Protein AF-A0A964KVV2-F1 (afdb_monomer_lite)

Sequence (131 aa):
MSTPSPAPKNEREFGDPPLESPQIPDKAVGLTSDIGKGAYLALFSQIGISLLIANLGGALLGHWIDGQLNSGPIFLLLGFVGGFVAGAVAAARLVQRTLRRLDAFDVAAKVAKREREARERDAARLKGRVE

Structure (mmCIF, N/CA/C/O backbone):
data_AF-A0A964KVV2-F1
#
_entry.id   AF-A0A964KVV2-F1
#
loop_
_atom_site.group_PDB
_atom_site.id
_atom_site.type_symbol
_atom_site.label_atom_id
_atom_site.label_alt_id
_atom_site.label_comp_id
_atom_site.label_asym_id
_atom_site.label_entity_id
_atom_site.label_seq_id
_atom_site.pdbx_PDB_ins_code
_atom_site.Cartn_x
_atom_site.Cartn_y
_atom_site.Cartn_z
_atom_site.occupancy
_atom_site.B_iso_or_equiv
_atom_site.auth_seq_id
_atom_site.auth_comp_id
_atom_site.auth_asym_id
_atom_site.auth_atom_id
_atom_site.pdbx_PDB_model_num
ATOM 1 N N . MET A 1 1 ? 79.641 -45.211 -32.620 1.00 43.44 1 MET A N 1
ATOM 2 C CA . MET A 1 1 ? 78.210 -45.203 -32.996 1.00 43.44 1 MET A CA 1
ATOM 3 C C . MET A 1 1 ? 77.632 -43.880 -32.523 1.00 43.44 1 MET A C 1
ATOM 5 O O . MET A 1 1 ? 77.449 -43.722 -31.326 1.00 43.44 1 MET A O 1
ATOM 9 N N . SER A 1 2 ? 77.461 -42.910 -33.424 1.00 45.41 2 SER A N 1
ATOM 10 C CA . SER A 1 2 ? 76.948 -41.571 -33.096 1.00 45.41 2 SER A CA 1
ATOM 11 C C . SER A 1 2 ? 75.492 -41.476 -33.545 1.00 45.41 2 SER A C 1
ATOM 13 O O . SER A 1 2 ? 75.204 -41.651 -34.727 1.00 45.41 2 SER A O 1
ATOM 15 N N . THR A 1 3 ? 74.577 -41.267 -32.602 1.00 55.41 3 THR A N 1
ATOM 16 C CA . THR A 1 3 ? 73.142 -41.052 -32.845 1.00 55.41 3 THR A CA 1
ATOM 17 C C . THR A 1 3 ? 72.863 -39.606 -33.290 1.00 55.41 3 THR A C 1
ATOM 19 O O . THR A 1 3 ? 73.652 -38.716 -32.967 1.00 55.41 3 THR A O 1
ATOM 22 N N . PRO A 1 4 ? 71.784 -39.359 -34.057 1.00 52.84 4 PRO A N 1
ATOM 23 C CA . PRO A 1 4 ? 71.638 -38.160 -34.878 1.00 52.84 4 PRO A CA 1
ATOM 24 C C . PRO A 1 4 ? 71.082 -36.940 -34.125 1.00 52.84 4 PRO A C 1
ATOM 26 O O . PRO A 1 4 ? 70.449 -37.046 -33.079 1.00 52.84 4 PRO A O 1
ATOM 29 N N . SER A 1 5 ? 71.337 -35.780 -34.731 1.00 52.75 5 SER A N 1
ATOM 30 C CA . SER A 1 5 ? 70.878 -34.429 -34.388 1.00 52.75 5 SER A CA 1
ATOM 31 C C . SER A 1 5 ? 69.347 -34.327 -34.223 1.00 52.75 5 SER A C 1
ATOM 33 O O . SER A 1 5 ? 68.621 -34.848 -35.074 1.00 52.75 5 SER A O 1
ATOM 35 N N . PRO A 1 6 ? 68.821 -33.646 -33.183 1.00 58.00 6 PRO A N 1
ATOM 36 C CA . PRO A 1 6 ? 67.399 -33.332 -33.110 1.00 58.00 6 PRO A CA 1
ATOM 37 C C . PRO A 1 6 ? 67.052 -32.179 -34.067 1.00 58.00 6 PRO A C 1
ATOM 39 O O . PRO A 1 6 ? 67.674 -31.119 -34.048 1.00 58.00 6 PRO A O 1
ATOM 42 N N . ALA A 1 7 ? 66.049 -32.421 -34.911 1.00 58.62 7 ALA A N 1
ATOM 43 C CA . ALA A 1 7 ? 65.510 -31.492 -35.900 1.00 58.62 7 ALA A CA 1
ATOM 44 C C . ALA A 1 7 ? 65.008 -30.165 -35.280 1.00 58.62 7 ALA A C 1
ATOM 46 O O . ALA A 1 7 ? 64.543 -30.162 -34.136 1.00 58.62 7 ALA A O 1
ATOM 47 N N . PRO A 1 8 ? 65.045 -29.043 -36.029 1.00 54.66 8 PRO A N 1
ATOM 48 C CA . PRO A 1 8 ? 64.591 -27.748 -35.538 1.00 54.66 8 PRO A CA 1
ATOM 49 C C . PRO A 1 8 ? 63.077 -27.762 -35.314 1.00 54.66 8 PRO A C 1
ATOM 51 O O . PRO A 1 8 ? 62.276 -28.057 -36.204 1.00 54.66 8 PRO A O 1
ATOM 54 N N . LYS A 1 9 ? 62.693 -27.448 -34.080 1.00 53.75 9 LYS A N 1
ATOM 55 C CA . LYS A 1 9 ? 61.314 -27.282 -33.642 1.00 53.75 9 LYS A CA 1
ATOM 56 C C . LYS A 1 9 ? 60.782 -26.003 -34.295 1.00 53.75 9 LYS A C 1
ATOM 58 O O . LYS A 1 9 ? 61.188 -24.904 -33.941 1.00 53.75 9 LYS A O 1
ATOM 63 N N . ASN A 1 10 ? 59.924 -26.154 -35.301 1.00 55.28 10 ASN A N 1
ATOM 64 C CA . ASN A 1 10 ? 59.284 -25.035 -35.990 1.00 55.28 10 ASN A CA 1
ATOM 65 C C . ASN A 1 10 ? 58.211 -24.420 -35.079 1.00 55.28 10 ASN A C 1
ATOM 67 O O . ASN A 1 10 ? 57.019 -24.690 -35.236 1.00 55.28 10 ASN A O 1
ATOM 71 N N . GLU A 1 11 ? 58.643 -23.618 -34.110 1.00 52.56 11 GLU A N 1
ATOM 72 C CA . GLU A 1 11 ? 57.800 -22.735 -33.305 1.00 52.56 11 GLU A CA 1
ATOM 73 C C . GLU A 1 11 ? 57.332 -21.580 -34.193 1.00 52.56 11 GLU A C 1
ATOM 75 O O . GLU A 1 11 ? 57.860 -20.474 -34.193 1.00 52.56 11 GLU A O 1
ATOM 80 N N . ARG A 1 12 ? 56.315 -21.864 -35.009 1.00 59.19 12 ARG A N 1
ATOM 81 C CA . ARG A 1 12 ? 55.402 -20.822 -35.462 1.00 59.19 12 ARG A CA 1
ATOM 82 C C . ARG A 1 12 ? 54.593 -20.419 -34.235 1.00 59.19 12 ARG A C 1
ATOM 84 O O . ARG A 1 12 ? 53.548 -21.012 -33.980 1.00 59.19 12 ARG A O 1
ATOM 91 N N . GLU A 1 13 ? 55.122 -19.470 -33.462 1.00 57.97 13 GLU A N 1
ATOM 92 C CA . GLU A 1 13 ? 54.341 -18.636 -32.549 1.00 57.97 13 GLU A CA 1
ATOM 93 C C . GLU A 1 13 ? 53.232 -17.992 -33.381 1.00 57.97 13 GLU A C 1
ATOM 95 O O . GLU A 1 13 ? 53.382 -16.940 -34.002 1.00 57.97 13 GLU A O 1
ATOM 100 N N . PHE A 1 14 ? 52.108 -18.694 -33.459 1.00 56.91 14 PHE A N 1
ATOM 101 C CA . PHE A 1 14 ? 50.830 -18.082 -33.729 1.00 56.91 14 PHE A CA 1
ATOM 102 C C . PHE A 1 14 ? 50.580 -17.194 -32.516 1.00 56.91 14 PHE A C 1
ATOM 104 O O . PHE A 1 14 ? 50.106 -17.670 -31.492 1.00 56.91 14 PHE A O 1
ATOM 111 N N . GLY A 1 15 ? 51.063 -15.951 -32.589 1.00 59.38 15 GLY A N 1
ATOM 112 C CA . GLY A 1 15 ? 50.840 -14.957 -31.556 1.00 59.38 15 GLY A CA 1
ATOM 113 C C . GLY A 1 15 ? 49.342 -14.856 -31.354 1.00 59.38 15 GLY A C 1
ATOM 114 O O . GLY A 1 15 ? 48.628 -14.403 -32.251 1.00 59.38 15 GLY A O 1
ATOM 115 N N . ASP A 1 16 ? 48.876 -15.355 -30.213 1.00 64.19 16 ASP A N 1
ATOM 116 C CA . ASP A 1 16 ? 47.491 -15.216 -29.812 1.00 64.19 16 ASP A CA 1
ATOM 117 C C . ASP A 1 16 ? 47.145 -13.726 -29.937 1.00 64.19 16 ASP A C 1
ATOM 119 O O . ASP A 1 16 ? 47.884 -12.886 -29.405 1.00 64.19 16 ASP A O 1
ATOM 123 N N . PRO A 1 17 ? 46.094 -13.347 -30.690 1.00 66.50 17 PRO A N 1
ATOM 124 C CA . PRO A 1 17 ? 45.693 -11.953 -30.734 1.00 66.50 17 PRO A CA 1
ATOM 125 C C . PRO A 1 17 ? 45.454 -11.516 -29.286 1.00 66.50 17 PRO A C 1
ATOM 127 O O . PRO A 1 17 ? 44.814 -12.271 -28.543 1.00 66.50 17 PRO A O 1
ATOM 130 N N . PRO A 1 18 ? 45.963 -10.346 -28.858 1.00 61.44 18 PRO A N 1
ATOM 131 C CA . PRO A 1 18 ? 45.692 -9.849 -27.524 1.00 61.44 18 PRO A CA 1
ATOM 132 C C . PRO A 1 18 ? 44.181 -9.888 -27.324 1.00 61.44 18 PRO A C 1
ATOM 134 O O . PRO A 1 18 ? 43.435 -9.220 -28.041 1.00 61.44 18 PRO A O 1
ATOM 137 N N . LEU A 1 19 ? 43.720 -10.730 -26.399 1.00 61.34 19 LEU A N 1
ATOM 138 C CA . LEU A 1 19 ? 42.334 -10.734 -25.960 1.00 61.34 19 LEU A CA 1
ATOM 139 C C . LEU A 1 19 ? 42.148 -9.468 -25.128 1.00 61.34 19 LEU A C 1
ATOM 141 O O . LEU A 1 19 ? 42.121 -9.505 -23.898 1.00 61.34 19 LEU A O 1
ATOM 145 N N . GLU A 1 20 ? 42.087 -8.327 -25.807 1.00 58.22 20 GLU A N 1
ATOM 146 C CA . GLU A 1 20 ? 41.716 -7.052 -25.227 1.00 58.22 20 GLU A CA 1
ATOM 147 C C . GLU A 1 20 ? 40.229 -7.166 -24.888 1.00 58.22 20 GLU A C 1
ATOM 149 O O . GLU A 1 20 ? 39.339 -6.858 -25.680 1.00 58.22 20 GLU A O 1
ATOM 154 N N . SER A 1 21 ? 39.955 -7.749 -23.717 1.00 61.00 21 SER A N 1
ATOM 155 C CA . SER A 1 21 ? 38.631 -7.715 -23.109 1.00 61.00 21 SER A CA 1
ATOM 156 C C . SER A 1 21 ? 38.220 -6.249 -23.053 1.00 61.00 21 SER A C 1
ATOM 158 O O . SER A 1 21 ? 38.954 -5.463 -22.446 1.00 61.00 21 SER A O 1
ATOM 160 N N . PRO A 1 22 ? 37.084 -5.857 -23.659 1.00 62.72 22 PRO A N 1
ATOM 161 C CA . PRO A 1 22 ? 36.553 -4.520 -23.485 1.00 62.72 22 PRO A CA 1
ATOM 162 C C . PRO A 1 22 ? 36.506 -4.235 -21.987 1.00 62.72 22 PRO A C 1
ATOM 164 O O . PRO A 1 22 ? 35.789 -4.920 -21.254 1.00 62.72 22 PRO A O 1
ATOM 167 N N . GLN A 1 23 ? 37.313 -3.281 -21.516 1.00 61.44 23 GLN A N 1
ATOM 168 C CA . GLN A 1 23 ? 37.221 -2.794 -20.147 1.00 61.44 23 GLN A CA 1
ATOM 169 C C . GLN A 1 23 ? 35.852 -2.133 -20.014 1.00 61.44 23 GLN A C 1
ATOM 171 O O . GLN A 1 23 ? 35.680 -0.950 -20.301 1.00 61.44 23 GLN A O 1
ATOM 176 N N . ILE A 1 24 ? 34.846 -2.916 -19.630 1.00 58.97 24 ILE A N 1
ATOM 177 C CA . ILE A 1 24 ? 33.593 -2.379 -19.125 1.00 58.97 24 ILE A CA 1
ATOM 178 C C . ILE A 1 24 ? 33.987 -1.708 -17.807 1.00 58.97 24 ILE A C 1
ATOM 180 O O . ILE A 1 24 ? 34.429 -2.407 -16.899 1.00 58.97 24 ILE A O 1
ATOM 184 N N . PRO A 1 25 ? 33.907 -0.374 -17.687 1.00 60.34 25 PRO A N 1
ATOM 185 C CA . PRO A 1 25 ? 34.377 0.305 -16.493 1.00 60.34 25 PRO A CA 1
ATOM 186 C C . PRO A 1 25 ? 33.572 -0.190 -15.289 1.00 60.34 25 PRO A C 1
ATOM 188 O O . PRO A 1 25 ? 32.359 0.009 -15.230 1.00 60.34 25 PRO A O 1
ATOM 191 N N . ASP A 1 26 ? 34.245 -0.795 -14.311 1.00 62.38 26 ASP A N 1
ATOM 192 C CA . ASP A 1 26 ? 33.640 -1.396 -13.109 1.00 62.38 26 ASP A CA 1
ATOM 193 C C . ASP A 1 26 ? 32.714 -0.417 -12.360 1.00 62.38 26 ASP A C 1
ATOM 195 O O . ASP A 1 26 ? 31.707 -0.793 -11.754 1.00 62.38 26 ASP A O 1
ATOM 199 N N . LYS A 1 27 ? 33.004 0.885 -12.479 1.00 56.47 27 LYS A N 1
ATOM 200 C CA . LYS A 1 27 ? 32.187 1.977 -11.935 1.00 56.47 27 LYS A CA 1
ATOM 201 C C . LYS A 1 27 ? 30.788 2.057 -12.554 1.00 56.47 27 LYS A C 1
ATOM 203 O O . LYS A 1 27 ? 29.852 2.424 -11.852 1.00 56.47 27 LYS A O 1
ATOM 208 N N . ALA A 1 28 ? 30.618 1.706 -13.829 1.00 53.38 28 ALA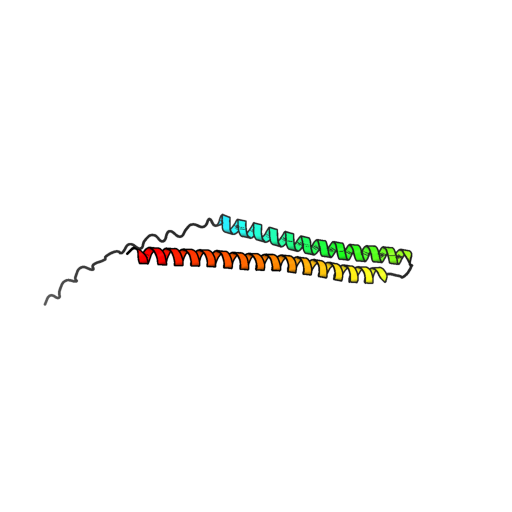 A N 1
ATOM 209 C CA . ALA A 1 28 ? 29.312 1.698 -14.488 1.00 53.38 28 ALA A CA 1
ATOM 210 C C . ALA A 1 28 ? 28.426 0.544 -13.989 1.00 53.38 28 ALA A C 1
ATOM 212 O O . ALA A 1 28 ? 27.213 0.711 -13.866 1.00 53.38 28 ALA A O 1
ATOM 213 N N . VAL A 1 29 ? 29.021 -0.597 -13.629 1.00 57.94 29 VAL A N 1
ATOM 214 C CA . VAL A 1 29 ? 28.301 -1.760 -13.076 1.00 57.94 29 VAL A CA 1
ATOM 215 C C . VAL A 1 29 ? 27.876 -1.512 -11.621 1.00 57.94 29 VAL A C 1
ATOM 217 O O . VAL A 1 29 ? 26.758 -1.855 -11.230 1.00 57.94 29 VAL A O 1
ATOM 220 N N . GLY A 1 30 ? 28.719 -0.838 -10.829 1.00 55.16 30 GLY A N 1
ATOM 221 C CA . GLY A 1 30 ? 28.367 -0.401 -9.472 1.00 55.16 30 GLY A CA 1
ATOM 222 C C . GLY A 1 30 ? 27.261 0.660 -9.462 1.00 55.16 30 GLY A C 1
ATOM 223 O O . GLY A 1 30 ? 26.238 0.487 -8.805 1.00 55.16 30 GLY A O 1
ATOM 224 N N . LEU A 1 31 ? 27.404 1.708 -10.281 1.00 55.00 31 LEU A N 1
ATOM 225 C CA .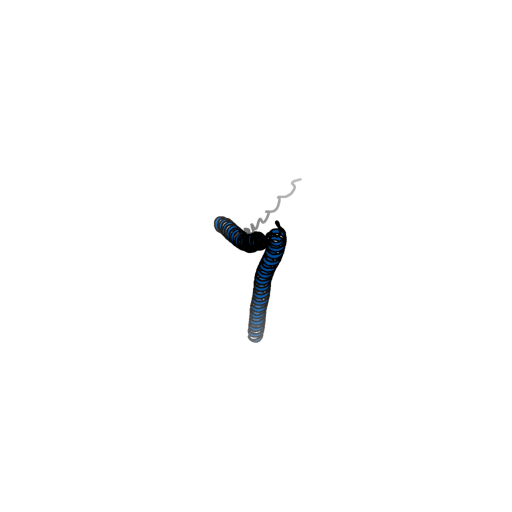 LEU A 1 31 ? 26.452 2.821 -10.332 1.00 55.00 31 LEU A CA 1
ATOM 226 C C . LEU A 1 31 ? 25.064 2.387 -10.832 1.00 55.00 31 LEU A C 1
ATOM 228 O O . LEU A 1 31 ? 24.052 2.822 -10.293 1.00 55.00 31 LEU A O 1
ATOM 232 N N . THR A 1 32 ? 24.992 1.494 -11.824 1.00 57.06 32 THR A N 1
ATOM 233 C CA . THR A 1 32 ? 23.711 0.936 -12.304 1.00 57.06 32 THR A CA 1
ATOM 234 C C . THR A 1 32 ? 23.040 0.037 -11.268 1.00 57.06 32 THR A C 1
ATOM 236 O O . THR A 1 32 ? 21.814 0.055 -11.150 1.00 57.06 32 THR A O 1
ATOM 239 N N . SER A 1 33 ? 23.823 -0.686 -10.463 1.00 61.00 33 SER A N 1
ATOM 240 C CA . SER A 1 33 ? 23.307 -1.482 -9.347 1.00 61.00 33 SER A CA 1
ATOM 241 C C . SER A 1 33 ? 22.753 -0.604 -8.224 1.00 61.00 33 SER A C 1
ATOM 243 O O . SER A 1 33 ? 21.697 -0.916 -7.679 1.00 61.00 33 SER A O 1
ATOM 245 N N . ASP A 1 34 ? 23.412 0.508 -7.898 1.00 61.53 34 ASP A N 1
ATOM 246 C CA . ASP A 1 34 ? 22.962 1.434 -6.851 1.00 61.53 34 ASP A CA 1
ATOM 247 C C . ASP A 1 34 ? 21.753 2.271 -7.296 1.00 61.53 34 ASP A C 1
ATOM 249 O O . ASP A 1 34 ? 20.802 2.439 -6.529 1.00 61.53 34 ASP A O 1
ATOM 253 N N . ILE A 1 35 ? 21.719 2.697 -8.565 1.00 61.81 35 ILE A N 1
ATOM 254 C CA . ILE A 1 35 ? 20.538 3.318 -9.188 1.00 61.81 35 ILE A CA 1
ATOM 255 C C . ILE A 1 35 ? 19.366 2.325 -9.212 1.00 61.81 35 ILE A C 1
ATOM 257 O O . ILE A 1 35 ? 18.238 2.688 -8.873 1.00 61.81 35 ILE A O 1
ATOM 261 N N . GLY A 1 36 ? 19.625 1.058 -9.554 1.00 69.31 36 GLY A N 1
ATOM 262 C CA . GLY A 1 36 ? 18.627 -0.009 -9.525 1.00 69.31 36 GLY A CA 1
ATOM 263 C C . GLY A 1 36 ? 18.073 -0.238 -8.119 1.00 69.31 36 GLY A C 1
ATOM 264 O O . GLY A 1 36 ? 16.858 -0.220 -7.927 1.00 69.31 36 GLY A O 1
ATOM 265 N N . LYS A 1 37 ? 18.945 -0.377 -7.112 1.00 73.06 37 LYS A N 1
ATOM 266 C CA . LYS A 1 37 ? 18.559 -0.524 -5.698 1.00 73.06 37 LYS A CA 1
ATOM 267 C C . LYS A 1 37 ? 17.729 0.661 -5.206 1.00 73.06 37 LYS A C 1
ATOM 269 O O . LYS A 1 37 ? 16.717 0.443 -4.545 1.00 73.06 37 LYS A O 1
ATOM 274 N N . GLY A 1 38 ? 18.102 1.891 -5.564 1.00 76.25 38 GLY A N 1
ATOM 275 C CA . GLY A 1 38 ? 17.335 3.095 -5.237 1.00 76.25 38 GLY A CA 1
ATOM 276 C C . GLY A 1 38 ? 15.937 3.098 -5.862 1.00 76.25 38 GLY A C 1
ATOM 277 O O . GLY A 1 38 ? 14.961 3.412 -5.183 1.00 76.25 38 GLY A O 1
ATOM 278 N N . ALA A 1 39 ? 15.813 2.671 -7.122 1.00 76.88 39 ALA A N 1
ATOM 279 C CA . ALA A 1 39 ? 14.524 2.554 -7.802 1.00 76.88 39 ALA A CA 1
ATOM 280 C C . ALA A 1 39 ? 13.619 1.478 -7.170 1.00 76.88 39 ALA A C 1
ATOM 282 O O . ALA A 1 39 ? 12.428 1.721 -6.968 1.00 76.88 39 ALA A O 1
ATOM 283 N N . TYR A 1 40 ? 14.174 0.319 -6.795 1.00 76.00 40 TYR A N 1
ATOM 284 C CA . TYR A 1 40 ? 13.440 -0.711 -6.050 1.00 76.00 40 TYR A CA 1
ATOM 285 C C . TYR A 1 40 ? 12.988 -0.209 -4.676 1.00 76.00 40 TYR A C 1
ATOM 287 O O . TYR A 1 40 ? 11.840 -0.431 -4.290 1.00 76.00 40 TYR A O 1
ATOM 295 N N . LEU A 1 41 ? 13.861 0.497 -3.955 1.00 82.38 41 LEU A N 1
ATOM 296 C CA . LEU A 1 41 ? 13.565 1.025 -2.626 1.00 82.38 41 LEU A CA 1
ATOM 297 C C . LEU A 1 41 ? 12.482 2.108 -2.678 1.00 82.38 41 LEU A C 1
ATOM 299 O O . LEU A 1 41 ? 11.575 2.099 -1.851 1.00 82.38 41 LEU A O 1
ATOM 303 N N . ALA A 1 42 ? 12.512 2.978 -3.690 1.00 84.06 42 ALA A N 1
ATOM 304 C CA . ALA A 1 42 ? 11.467 3.969 -3.933 1.00 84.06 42 ALA A CA 1
ATOM 305 C C . ALA A 1 42 ? 10.120 3.316 -4.278 1.00 84.06 42 ALA A C 1
ATOM 307 O O . ALA A 1 42 ? 9.096 3.699 -3.717 1.00 84.06 42 ALA A O 1
ATOM 308 N N . LEU A 1 43 ? 10.108 2.295 -5.144 1.00 78.50 43 LEU A N 1
ATOM 309 C CA . LEU A 1 43 ? 8.883 1.579 -5.508 1.00 78.50 43 LEU A CA 1
ATOM 310 C C . LEU A 1 43 ? 8.284 0.846 -4.299 1.00 78.50 43 LEU A C 1
ATOM 312 O O . LEU A 1 43 ? 7.082 0.928 -4.049 1.00 78.50 43 LEU A O 1
ATOM 316 N N . PHE A 1 44 ? 9.125 0.161 -3.524 1.00 78.88 44 PHE A N 1
ATOM 317 C CA . PHE A 1 44 ? 8.705 -0.543 -2.317 1.00 78.88 44 PHE A CA 1
ATOM 318 C C . PHE A 1 44 ? 8.213 0.430 -1.241 1.00 78.88 44 PHE A C 1
ATOM 320 O O . PHE A 1 44 ? 7.167 0.202 -0.639 1.00 78.88 44 PHE A O 1
ATOM 327 N N . SER A 1 45 ? 8.915 1.550 -1.050 1.00 85.19 45 SER A N 1
ATOM 328 C CA . SER A 1 45 ? 8.507 2.625 -0.145 1.00 85.19 45 SER A CA 1
ATOM 329 C C . SER A 1 45 ? 7.172 3.233 -0.567 1.00 85.19 45 SER A C 1
ATOM 331 O O . SER A 1 45 ? 6.287 3.376 0.266 1.00 85.19 45 SER A O 1
ATOM 333 N N . GLN A 1 46 ? 6.963 3.500 -1.857 1.00 84.44 46 GLN A N 1
ATOM 334 C CA . GLN A 1 46 ? 5.695 4.016 -2.368 1.00 84.44 46 GLN A CA 1
ATOM 335 C C . GLN A 1 46 ? 4.536 3.047 -2.103 1.00 84.44 46 GLN A C 1
ATOM 337 O O . GLN A 1 46 ? 3.459 3.469 -1.680 1.00 84.44 46 GLN A O 1
ATOM 342 N N . ILE A 1 47 ? 4.751 1.747 -2.320 1.00 81.50 47 ILE A N 1
ATOM 343 C CA . ILE A 1 47 ? 3.752 0.713 -2.032 1.00 81.50 47 ILE A CA 1
ATOM 344 C C . ILE A 1 47 ? 3.478 0.640 -0.524 1.00 81.50 47 ILE A C 1
ATOM 346 O O . ILE A 1 47 ? 2.318 0.642 -0.111 1.00 81.50 47 ILE A O 1
ATOM 350 N N . GLY A 1 48 ? 4.529 0.631 0.297 1.00 81.31 48 GLY A N 1
ATOM 351 C CA . GLY A 1 48 ? 4.431 0.593 1.755 1.00 81.31 48 GLY A CA 1
ATOM 352 C C . GLY A 1 48 ? 3.731 1.821 2.336 1.00 81.31 48 GLY A C 1
ATOM 353 O O . GLY A 1 48 ? 2.842 1.680 3.167 1.00 81.31 48 GLY A O 1
ATOM 354 N N . ILE A 1 49 ? 4.058 3.021 1.854 1.00 85.38 49 ILE A N 1
ATOM 355 C CA . ILE A 1 49 ? 3.417 4.281 2.251 1.00 85.38 49 ILE A CA 1
ATOM 356 C C . ILE A 1 49 ? 1.955 4.299 1.806 1.00 85.38 49 ILE A C 1
ATOM 358 O O . ILE A 1 49 ? 1.094 4.702 2.580 1.00 85.38 49 ILE A O 1
ATOM 362 N N . SER A 1 50 ? 1.636 3.829 0.596 1.00 81.56 50 SER A N 1
ATOM 363 C CA . SER A 1 50 ? 0.242 3.736 0.147 1.00 81.56 50 SER A CA 1
ATOM 364 C C . SER A 1 50 ? -0.576 2.787 1.025 1.00 81.56 50 SER A C 1
ATOM 366 O O . SER A 1 50 ? -1.730 3.088 1.328 1.00 81.56 50 SER A O 1
ATOM 368 N N . LEU A 1 51 ? 0.007 1.657 1.438 1.00 83.94 51 LEU A N 1
ATOM 369 C CA . LEU A 1 51 ? -0.621 0.725 2.373 1.00 83.94 51 LEU A CA 1
ATOM 370 C C . LEU A 1 51 ? -0.791 1.366 3.752 1.00 83.94 51 LEU A C 1
ATOM 372 O O . LEU A 1 51 ? -1.864 1.259 4.341 1.00 83.94 51 LEU A O 1
ATOM 376 N N . LEU A 1 52 ? 0.235 2.071 4.234 1.00 85.19 52 LEU A N 1
ATOM 377 C CA . LEU A 1 52 ? 0.203 2.776 5.508 1.00 85.19 52 LEU A CA 1
ATOM 378 C C . LEU A 1 52 ? -0.904 3.830 5.518 1.00 85.19 52 LEU A C 1
ATOM 380 O O . LEU A 1 52 ? -1.737 3.805 6.409 1.00 85.19 52 LEU A O 1
ATOM 384 N N . ILE A 1 53 ? -0.969 4.707 4.513 1.00 86.81 53 ILE A N 1
ATOM 385 C CA . ILE A 1 53 ? -1.985 5.767 4.424 1.00 86.81 53 ILE A CA 1
ATOM 386 C C . ILE A 1 53 ? -3.393 5.170 4.353 1.00 86.81 53 ILE A C 1
ATOM 388 O O . ILE A 1 53 ? -4.289 5.648 5.044 1.00 86.81 53 ILE A O 1
ATOM 392 N N . ALA A 1 54 ? -3.601 4.120 3.554 1.00 85.44 54 ALA A N 1
ATOM 393 C CA . ALA A 1 54 ? -4.905 3.467 3.450 1.00 85.44 54 ALA A CA 1
ATOM 394 C C . ALA A 1 54 ? -5.332 2.820 4.778 1.00 85.44 54 ALA A C 1
ATOM 396 O O . ALA A 1 54 ? -6.485 2.942 5.191 1.00 85.44 54 ALA A O 1
ATOM 397 N N . ASN A 1 55 ? -4.400 2.158 5.462 1.00 86.12 55 ASN A N 1
ATOM 398 C CA . ASN A 1 55 ? -4.665 1.477 6.720 1.00 86.12 55 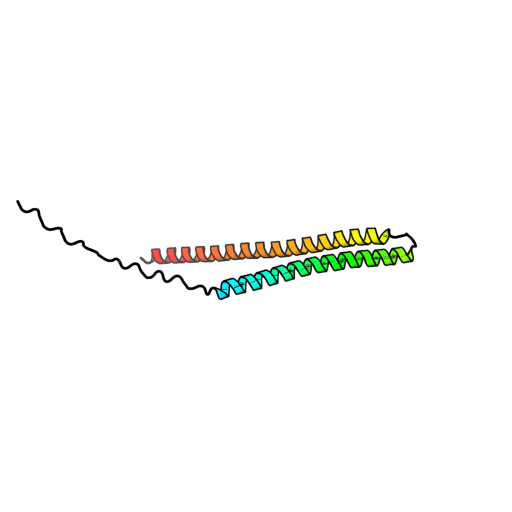ASN A CA 1
ATOM 399 C C . ASN A 1 55 ? -4.864 2.458 7.887 1.00 86.12 55 ASN A C 1
ATOM 401 O O . ASN A 1 55 ? -5.870 2.366 8.587 1.00 86.12 55 ASN A O 1
ATOM 405 N N . LEU A 1 56 ? -3.971 3.439 8.048 1.00 86.06 56 LEU A N 1
ATOM 406 C CA . LEU A 1 56 ? -4.089 4.482 9.069 1.00 86.06 56 LEU A CA 1
ATOM 407 C C . LEU A 1 56 ? -5.318 5.357 8.821 1.00 86.06 56 LEU A C 1
ATOM 409 O O . LEU A 1 56 ? -6.040 5.664 9.761 1.00 86.06 56 LEU A O 1
ATOM 413 N N . GLY A 1 57 ? -5.592 5.714 7.564 1.00 87.50 57 GLY A N 1
ATOM 414 C CA . GLY A 1 57 ? -6.786 6.464 7.184 1.00 87.50 57 GLY A CA 1
ATOM 415 C C . GLY A 1 57 ? -8.070 5.708 7.522 1.00 87.50 57 GLY A C 1
ATOM 416 O O . GLY A 1 57 ? -8.982 6.290 8.102 1.00 87.50 57 GLY A O 1
ATOM 417 N N . GLY A 1 58 ? -8.120 4.403 7.236 1.00 83.62 58 GLY A N 1
ATOM 418 C CA . GLY A 1 58 ? -9.245 3.541 7.601 1.00 83.62 58 GLY A CA 1
ATOM 419 C C . GLY A 1 58 ? -9.427 3.401 9.113 1.00 83.62 58 GLY A C 1
ATOM 420 O O . GLY A 1 58 ? -10.544 3.529 9.608 1.00 83.62 58 GLY A O 1
ATOM 421 N N . ALA A 1 59 ? -8.339 3.205 9.862 1.00 84.31 59 ALA A N 1
ATOM 422 C CA . ALA A 1 59 ? -8.379 3.106 11.320 1.00 84.31 59 ALA A CA 1
ATOM 423 C C . ALA A 1 59 ? -8.805 4.425 11.984 1.00 84.31 59 ALA A C 1
ATOM 425 O O . ALA A 1 59 ? -9.604 4.414 12.917 1.00 84.31 59 ALA A O 1
ATOM 426 N N . LEU A 1 60 ? -8.315 5.563 11.483 1.00 87.69 60 LEU A N 1
ATOM 427 C CA . LEU A 1 60 ? -8.642 6.886 12.011 1.00 87.69 60 LEU A CA 1
ATOM 428 C C . LEU A 1 60 ? -10.103 7.262 11.727 1.00 87.69 60 LEU A C 1
ATOM 430 O O . LEU A 1 60 ? -10.791 7.752 12.619 1.00 87.69 60 LEU A O 1
ATOM 434 N N . LEU A 1 61 ? -10.600 6.970 10.518 1.00 85.00 61 LEU A N 1
ATOM 435 C CA . LEU A 1 61 ? -12.023 7.094 10.184 1.00 85.00 61 LEU A CA 1
ATOM 436 C C . LEU A 1 61 ? -12.883 6.192 11.070 1.00 85.00 61 LEU A C 1
ATOM 438 O O . LEU A 1 61 ? -13.895 6.641 11.598 1.00 85.00 61 LEU A O 1
ATOM 442 N N . GLY A 1 62 ? -12.459 4.944 11.267 1.00 80.31 62 GLY A N 1
ATOM 443 C CA . GLY A 1 62 ? -13.136 3.997 12.143 1.00 80.31 62 GLY A CA 1
ATOM 444 C C . GLY A 1 62 ? -13.218 4.489 13.587 1.00 80.31 62 GLY A C 1
ATOM 445 O O . GLY A 1 62 ? -14.287 4.455 14.186 1.00 80.31 62 GLY A O 1
ATOM 446 N N . HIS A 1 63 ? -12.120 5.033 14.114 1.00 83.88 63 HIS A N 1
ATOM 447 C CA . HIS A 1 63 ? -12.073 5.601 15.459 1.00 83.88 63 HIS A CA 1
ATOM 448 C C . HIS A 1 63 ? -12.968 6.838 15.617 1.00 83.88 63 HIS A C 1
ATOM 450 O O . HIS A 1 63 ? -13.632 6.994 16.640 1.00 83.88 63 HIS A O 1
ATOM 456 N N . TRP A 1 64 ? -13.014 7.707 14.603 1.00 86.38 64 TRP A N 1
ATOM 457 C CA . TRP A 1 64 ? -13.893 8.876 14.610 1.00 86.38 64 TRP A CA 1
ATOM 458 C C . TRP A 1 64 ? -15.373 8.470 14.628 1.00 86.38 64 TRP A C 1
ATOM 460 O O . TRP A 1 64 ? -16.154 9.012 15.408 1.00 86.38 64 TRP A O 1
ATOM 470 N N . ILE A 1 65 ? -15.742 7.462 13.831 1.00 82.81 65 ILE A N 1
ATOM 471 C CA . ILE A 1 65 ? -17.101 6.903 13.801 1.00 82.81 65 ILE A CA 1
ATOM 472 C C . ILE A 1 65 ? -17.450 6.240 15.142 1.00 82.81 65 ILE A C 1
ATOM 474 O O . ILE A 1 65 ? -18.548 6.448 15.657 1.00 82.81 65 ILE A O 1
ATOM 478 N N . ASP A 1 66 ? -16.511 5.503 15.737 1.00 81.81 66 ASP A N 1
ATOM 479 C CA . ASP A 1 66 ? -16.675 4.886 17.056 1.00 81.81 66 ASP A CA 1
ATOM 480 C C . ASP A 1 66 ? -16.923 5.916 18.165 1.00 81.81 66 ASP A C 1
ATOM 482 O O . ASP A 1 66 ? -17.782 5.707 19.024 1.00 81.81 66 ASP A O 1
ATOM 486 N N . GLY A 1 67 ? -16.218 7.050 18.127 1.00 79.94 67 GLY A N 1
ATOM 487 C CA . GLY A 1 67 ? -16.439 8.162 19.053 1.00 79.94 67 GLY A CA 1
ATOM 488 C C . GLY A 1 67 ? -17.810 8.822 18.882 1.00 79.94 67 GLY A C 1
ATOM 489 O O . GLY A 1 67 ? -18.415 9.245 19.864 1.00 79.94 67 GLY A O 1
ATOM 490 N N . GLN A 1 68 ? -18.330 8.865 17.653 1.00 84.31 68 GLN A N 1
ATOM 491 C CA . GLN A 1 68 ? -19.636 9.454 17.346 1.00 84.31 68 GLN A CA 1
ATOM 492 C C . GLN A 1 68 ? -20.808 8.541 17.754 1.00 84.31 68 GLN A C 1
ATOM 494 O O . GLN A 1 68 ? -21.859 9.030 18.165 1.00 84.31 68 GLN A O 1
ATOM 499 N N . LEU A 1 69 ? -20.642 7.220 17.622 1.00 82.31 69 LEU A N 1
ATOM 500 C CA . LEU A 1 69 ? -21.688 6.214 17.860 1.00 82.31 69 LEU A CA 1
ATOM 501 C C . LEU A 1 69 ? -21.601 5.549 19.244 1.00 82.31 69 LEU A C 1
ATOM 503 O O . LEU A 1 69 ? -22.482 4.768 19.599 1.00 82.31 69 LEU A O 1
ATOM 507 N N . ASN A 1 70 ? -20.564 5.862 20.028 1.00 77.75 70 ASN A N 1
ATOM 508 C CA . ASN A 1 70 ? -20.284 5.280 21.345 1.00 77.75 70 ASN A CA 1
ATOM 509 C C . ASN A 1 70 ? -20.226 3.734 21.325 1.00 77.75 70 ASN A C 1
ATOM 511 O O . ASN A 1 70 ? -20.560 3.058 22.297 1.00 77.75 70 ASN A O 1
ATOM 515 N N . SER A 1 71 ? -19.814 3.171 20.187 1.00 74.50 71 SER A N 1
ATOM 516 C CA . SER A 1 71 ? -19.857 1.743 19.852 1.00 74.50 71 SER A CA 1
ATOM 517 C C . SER A 1 71 ? -18.644 0.939 20.345 1.00 74.50 71 SER A C 1
ATOM 519 O O . SER A 1 71 ? -18.485 -0.226 19.983 1.00 74.50 71 SER A O 1
ATOM 521 N N . GLY A 1 72 ? -17.784 1.521 21.186 1.00 79.44 72 GLY A N 1
ATOM 522 C CA . GLY A 1 72 ? -16.498 0.909 21.549 1.00 79.44 72 GLY A CA 1
ATOM 523 C C . GLY A 1 72 ? -15.523 0.913 20.360 1.00 79.44 72 GLY A C 1
ATOM 524 O O . GLY A 1 72 ? -15.683 1.755 19.496 1.00 79.44 72 GLY A O 1
ATOM 525 N N . PRO A 1 73 ? -14.506 0.033 20.286 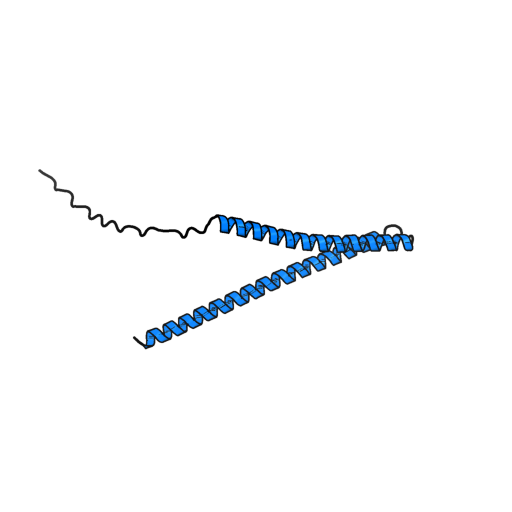1.00 83.44 73 PRO A N 1
ATOM 526 C CA . PRO A 1 73 ? -13.478 0.051 19.230 1.00 83.44 73 PRO A CA 1
ATOM 527 C C . PRO A 1 73 ? -13.852 -0.760 17.966 1.00 83.44 73 PRO A C 1
ATOM 529 O O . PRO A 1 73 ? -12.987 -1.356 17.318 1.00 83.44 73 PRO A O 1
ATOM 532 N N . ILE A 1 74 ? -15.140 -0.869 17.636 1.00 85.56 74 ILE A N 1
ATOM 533 C CA . ILE A 1 74 ? -15.635 -1.793 16.604 1.00 85.56 74 ILE A CA 1
ATOM 534 C C . ILE A 1 74 ? -15.392 -1.243 15.194 1.00 85.56 74 ILE A C 1
ATOM 536 O O . ILE A 1 74 ? -14.846 -1.952 14.340 1.00 85.56 74 ILE A O 1
ATOM 540 N N . PHE A 1 75 ? -15.763 0.010 14.932 1.00 83.31 75 PHE A N 1
ATOM 541 C CA . PHE A 1 75 ? -15.538 0.648 13.636 1.00 83.31 75 PHE A CA 1
ATOM 542 C C . PHE A 1 75 ? -14.057 0.918 13.383 1.00 83.31 75 PHE A C 1
ATOM 544 O O . PHE A 1 75 ? -13.643 0.898 12.228 1.00 83.31 75 PHE A O 1
ATOM 551 N N . LEU A 1 76 ? -13.234 1.076 14.420 1.00 83.50 76 LEU A N 1
ATOM 552 C CA . LEU A 1 76 ? -11.778 1.112 14.324 1.00 83.50 76 LEU A CA 1
ATOM 553 C C . LEU A 1 76 ? -11.241 -0.209 13.776 1.00 83.50 76 LEU A C 1
ATOM 555 O O . LEU A 1 76 ? -10.472 -0.186 12.817 1.00 83.50 76 LEU A O 1
ATOM 559 N N . LEU A 1 77 ? -11.663 -1.357 14.322 1.00 85.69 77 LEU A N 1
ATOM 560 C CA . LEU A 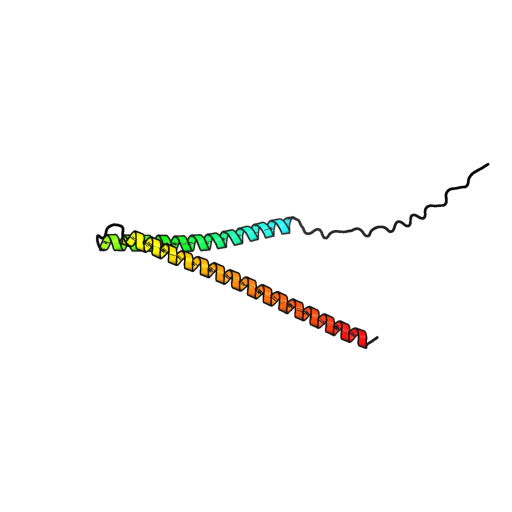1 77 ? -11.243 -2.666 13.806 1.00 85.69 77 LEU A CA 1
ATOM 561 C C . LEU A 1 77 ? -11.715 -2.880 12.362 1.00 85.69 77 LEU A C 1
ATOM 563 O O . LEU A 1 77 ? -10.928 -3.289 11.509 1.00 85.69 77 LEU A O 1
ATOM 567 N N . LEU A 1 78 ? -12.979 -2.569 12.068 1.00 86.38 78 LEU A N 1
ATOM 568 C CA . LEU A 1 78 ? -13.542 -2.663 10.717 1.00 86.38 78 LEU A CA 1
ATOM 569 C C . LEU A 1 78 ? -12.832 -1.732 9.729 1.00 86.38 78 LEU A C 1
ATOM 571 O O . LEU A 1 78 ? -12.512 -2.142 8.615 1.00 86.38 78 LEU A O 1
ATOM 575 N N . GLY A 1 79 ? -12.545 -0.503 10.143 1.00 83.75 79 GLY A N 1
ATOM 576 C CA . GLY A 1 79 ? -11.818 0.492 9.366 1.00 83.75 79 GLY A CA 1
ATOM 577 C C . GLY A 1 79 ? -10.359 0.104 9.144 1.00 83.75 79 GLY A C 1
ATOM 578 O O . GLY A 1 79 ? -9.845 0.269 8.040 1.00 83.75 79 GLY A O 1
ATOM 579 N N . PHE A 1 80 ? -9.702 -0.489 10.141 1.00 83.88 80 PHE A N 1
ATOM 580 C CA . PHE A 1 80 ? -8.345 -1.017 10.026 1.00 83.88 80 PHE A CA 1
ATOM 581 C C . PHE A 1 80 ? -8.279 -2.196 9.049 1.00 83.88 80 PHE A C 1
ATOM 583 O O . PHE A 1 80 ? -7.453 -2.192 8.135 1.00 83.88 80 PHE A O 1
ATOM 590 N N . VAL A 1 81 ? -9.169 -3.185 9.192 1.00 88.19 81 VAL A N 1
ATOM 591 C CA . VAL A 1 81 ? -9.238 -4.345 8.288 1.00 88.19 81 VAL A CA 1
ATOM 592 C C . VAL A 1 81 ? -9.612 -3.896 6.876 1.00 88.19 81 VAL A C 1
ATOM 594 O O . VAL A 1 81 ? -8.957 -4.287 5.912 1.00 88.19 81 VAL A O 1
ATOM 597 N N . GLY A 1 82 ? -10.606 -3.017 6.742 1.00 84.25 82 GLY A N 1
ATOM 598 C CA . GLY A 1 82 ? -11.009 -2.441 5.460 1.00 84.25 82 GLY A CA 1
ATOM 599 C C . GLY A 1 82 ? -9.880 -1.652 4.796 1.00 84.25 82 GLY A C 1
ATOM 600 O O . GLY A 1 82 ? -9.591 -1.861 3.618 1.00 84.25 82 GLY A O 1
ATOM 601 N N . GLY A 1 83 ? -9.182 -0.806 5.556 1.00 82.94 83 GLY A N 1
ATOM 602 C CA . GLY A 1 83 ? -8.023 -0.042 5.094 1.00 82.94 83 GLY A CA 1
ATOM 603 C C . GLY A 1 83 ? -6.841 -0.932 4.704 1.00 82.94 83 GLY A C 1
ATOM 604 O O . GLY A 1 83 ? -6.187 -0.677 3.693 1.00 82.94 83 GLY A O 1
ATOM 605 N N . PHE A 1 84 ? -6.603 -2.022 5.441 1.00 80.56 84 PHE A N 1
ATOM 606 C CA . PHE A 1 84 ? -5.592 -3.027 5.105 1.00 80.56 84 PHE A CA 1
ATOM 607 C C . PHE A 1 84 ? -5.906 -3.732 3.783 1.00 80.56 84 PHE A C 1
ATOM 609 O O . PHE A 1 84 ? -5.053 -3.791 2.900 1.00 80.56 84 PHE A O 1
ATOM 616 N N . VAL A 1 85 ? -7.139 -4.222 3.613 1.00 85.81 85 VAL A N 1
ATOM 617 C CA . VAL A 1 85 ? -7.576 -4.890 2.377 1.00 85.81 85 VAL A CA 1
ATOM 618 C C . VAL A 1 85 ? -7.508 -3.925 1.194 1.00 85.81 85 VAL A C 1
ATOM 620 O O . VAL A 1 85 ? -6.959 -4.272 0.148 1.00 85.81 85 VAL A O 1
ATOM 623 N N . ALA A 1 86 ? -7.996 -2.693 1.354 1.00 80.19 86 ALA A N 1
ATOM 624 C CA . ALA A 1 86 ? -7.935 -1.672 0.313 1.00 80.19 86 ALA A CA 1
ATOM 625 C C . ALA A 1 86 ? -6.487 -1.334 -0.079 1.00 80.19 86 ALA A C 1
ATOM 627 O O . ALA A 1 86 ? -6.163 -1.287 -1.269 1.00 80.19 86 ALA A O 1
ATOM 628 N N . GLY A 1 87 ? -5.600 -1.160 0.905 1.00 77.88 87 GLY A N 1
ATOM 629 C CA . GLY A 1 87 ? -4.179 -0.916 0.672 1.00 77.88 87 GLY A CA 1
ATOM 630 C C . GLY A 1 87 ? -3.473 -2.101 0.003 1.00 77.88 87 GLY A C 1
ATOM 631 O O . GLY A 1 87 ? -2.701 -1.899 -0.933 1.00 77.88 87 GLY A O 1
ATOM 632 N N . ALA A 1 88 ? -3.786 -3.339 0.397 1.00 78.06 88 ALA A N 1
ATOM 633 C CA . ALA A 1 88 ? -3.248 -4.550 -0.225 1.00 78.06 88 ALA A CA 1
ATOM 634 C C . ALA A 1 88 ? -3.697 -4.689 -1.690 1.00 78.06 88 ALA A C 1
ATOM 636 O O . ALA A 1 88 ? -2.890 -5.003 -2.566 1.00 78.06 88 ALA A O 1
ATOM 637 N N . VAL A 1 89 ? -4.963 -4.382 -1.990 1.00 82.81 89 VAL A N 1
ATOM 638 C CA . VAL A 1 89 ? -5.480 -4.352 -3.367 1.00 82.81 89 VAL A CA 1
ATOM 639 C C . VAL A 1 89 ? -4.801 -3.253 -4.188 1.00 82.81 89 VAL A C 1
ATOM 641 O O . VAL A 1 89 ? -4.458 -3.478 -5.350 1.00 82.81 89 VAL A O 1
ATOM 644 N N . ALA A 1 90 ? -4.573 -2.071 -3.611 1.00 75.56 90 ALA A N 1
ATOM 645 C CA . ALA A 1 90 ? -3.854 -0.987 -4.277 1.00 75.56 90 ALA A CA 1
ATOM 646 C C . ALA A 1 90 ? -2.402 -1.381 -4.600 1.00 75.56 90 ALA A C 1
ATOM 648 O O . ALA A 1 90 ? -1.960 -1.199 -5.737 1.00 75.56 90 ALA A O 1
ATOM 649 N N . ALA A 1 91 ? -1.703 -2.001 -3.646 1.00 75.19 91 ALA A N 1
ATOM 650 C CA . ALA A 1 91 ? -0.364 -2.550 -3.829 1.00 75.19 91 ALA A CA 1
ATOM 651 C C . ALA A 1 91 ? -0.329 -3.606 -4.945 1.00 75.19 91 ALA A C 1
ATOM 653 O O . ALA A 1 91 ? 0.462 -3.491 -5.883 1.00 75.19 91 ALA A O 1
ATOM 654 N N . ALA A 1 92 ? -1.241 -4.583 -4.907 1.00 74.69 92 ALA A N 1
ATOM 655 C CA . ALA A 1 92 ? -1.345 -5.629 -5.922 1.00 74.69 92 ALA A CA 1
ATOM 656 C C . ALA A 1 92 ? -1.60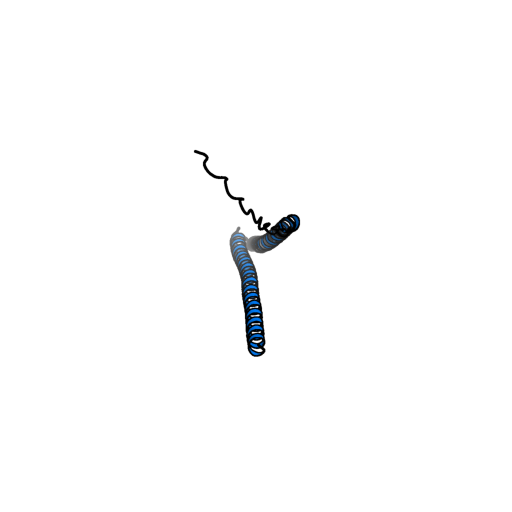4 -5.054 -7.324 1.00 74.69 92 ALA A C 1
ATOM 658 O O . ALA A 1 92 ? -0.982 -5.482 -8.297 1.00 74.69 92 ALA A O 1
ATOM 659 N N . ARG A 1 93 ? -2.465 -4.034 -7.440 1.00 78.25 93 ARG A N 1
ATOM 660 C CA . ARG A 1 93 ? -2.714 -3.329 -8.709 1.00 78.25 93 ARG A CA 1
ATOM 661 C C . ARG A 1 93 ? -1.479 -2.592 -9.216 1.00 78.25 93 ARG A C 1
ATOM 663 O O . ARG A 1 93 ? -1.258 -2.561 -10.427 1.00 78.25 93 ARG A O 1
ATOM 670 N N . LEU A 1 94 ? -0.687 -1.999 -8.324 1.00 74.12 94 LEU A N 1
ATOM 671 C CA . LEU A 1 94 ? 0.561 -1.328 -8.686 1.00 74.12 94 LEU A CA 1
ATOM 672 C C . LEU A 1 94 ? 1.580 -2.336 -9.222 1.00 74.12 94 LEU A C 1
ATOM 674 O O . LEU A 1 94 ? 2.124 -2.134 -10.304 1.00 74.12 94 LEU A O 1
ATOM 678 N N . VAL A 1 95 ? 1.745 -3.466 -8.530 1.00 75.38 95 VAL A N 1
ATOM 679 C CA . VAL A 1 95 ? 2.622 -4.565 -8.957 1.00 75.38 95 VAL A CA 1
ATOM 680 C C . VAL A 1 95 ? 2.179 -5.122 -10.310 1.00 75.38 95 VAL A C 1
ATOM 682 O O . VAL A 1 95 ? 2.990 -5.224 -11.226 1.00 75.38 95 VAL A O 1
ATOM 685 N N . GLN A 1 96 ? 0.888 -5.405 -10.494 1.00 72.31 96 GLN A N 1
ATOM 686 C CA . GLN A 1 96 ? 0.359 -5.886 -11.774 1.00 72.31 96 GLN A CA 1
ATOM 687 C C . GLN A 1 96 ? 0.546 -4.876 -12.913 1.00 72.31 96 GLN A C 1
ATOM 689 O O . GLN A 1 96 ? 0.828 -5.274 -14.043 1.00 72.31 96 GLN A O 1
ATOM 694 N N . ARG A 1 97 ? 0.400 -3.571 -12.650 1.00 71.31 97 ARG A N 1
ATOM 695 C CA . ARG A 1 97 ? 0.680 -2.525 -13.649 1.00 71.31 97 ARG A CA 1
ATOM 696 C C . ARG A 1 97 ? 2.155 -2.493 -14.037 1.00 71.31 97 ARG A C 1
ATOM 698 O O . ARG A 1 97 ? 2.453 -2.329 -15.219 1.00 71.31 97 ARG A O 1
ATOM 705 N N . THR A 1 98 ? 3.055 -2.671 -13.076 1.00 67.31 98 THR A N 1
ATOM 706 C CA . THR A 1 98 ? 4.498 -2.749 -13.329 1.00 67.31 98 THR A CA 1
ATOM 707 C C . THR A 1 98 ? 4.849 -3.991 -14.146 1.00 67.31 98 THR A C 1
ATOM 709 O O . THR A 1 98 ? 5.528 -3.869 -15.161 1.00 67.31 98 THR A O 1
ATOM 712 N N . LEU A 1 99 ? 4.312 -5.160 -13.785 1.00 63.00 99 LEU A N 1
ATOM 713 C CA . LEU A 1 99 ? 4.539 -6.412 -14.517 1.00 63.00 99 LEU A CA 1
ATOM 714 C C . LEU A 1 99 ? 4.043 -6.333 -15.968 1.00 63.00 99 LEU A C 1
ATOM 716 O O . LEU A 1 99 ? 4.788 -6.659 -16.884 1.00 63.00 99 LEU A O 1
ATOM 720 N N . ARG A 1 100 ? 2.845 -5.781 -16.210 1.00 61.00 100 ARG A N 1
ATOM 721 C CA . ARG A 1 100 ? 2.341 -5.590 -17.585 1.00 61.00 100 ARG A CA 1
ATOM 722 C C . ARG A 1 100 ? 3.208 -4.661 -18.430 1.00 61.00 100 ARG A C 1
ATOM 724 O O . ARG A 1 100 ? 3.278 -4.841 -19.641 1.00 61.00 100 ARG A O 1
ATOM 731 N N . ARG A 1 101 ? 3.841 -3.648 -17.827 1.00 60.03 101 ARG A N 1
ATOM 732 C CA . ARG A 1 101 ? 4.785 -2.792 -18.561 1.00 60.03 101 ARG A CA 1
ATOM 733 C C . ARG A 1 101 ? 6.017 -3.580 -18.986 1.00 60.03 101 ARG A C 1
ATOM 735 O O . ARG A 1 101 ? 6.456 -3.406 -20.115 1.00 60.03 101 ARG A O 1
ATOM 742 N N . LEU A 1 102 ? 6.539 -4.442 -18.117 1.00 62.59 102 LEU A N 1
ATOM 743 C CA . LEU A 1 102 ? 7.707 -5.270 -18.420 1.00 62.59 102 LEU A CA 1
ATOM 744 C C . LEU A 1 102 ? 7.412 -6.262 -19.552 1.00 62.59 102 LEU A C 1
ATOM 746 O O . LEU A 1 102 ? 8.166 -6.292 -20.519 1.00 62.59 102 LEU A O 1
ATOM 750 N N . ASP A 1 103 ? 6.272 -6.956 -19.513 1.00 66.00 103 ASP A N 1
ATOM 751 C CA . ASP A 1 103 ? 5.856 -7.862 -20.595 1.00 66.00 103 ASP A CA 1
ATOM 752 C C . ASP A 1 103 ? 5.695 -7.132 -21.938 1.00 66.00 103 ASP A C 1
ATOM 754 O O . ASP A 1 103 ? 6.116 -7.626 -22.984 1.00 66.00 103 ASP A O 1
ATOM 758 N N . ALA A 1 104 ? 5.119 -5.925 -21.927 1.00 68.56 104 ALA A N 1
ATOM 759 C CA . ALA A 1 104 ? 4.954 -5.120 -23.135 1.00 68.56 104 ALA A CA 1
ATOM 760 C C . ALA A 1 104 ? 6.302 -4.691 -23.744 1.00 68.56 104 ALA A C 1
ATOM 762 O O . ALA A 1 104 ? 6.458 -4.717 -24.967 1.00 68.56 104 ALA A O 1
ATOM 763 N N . PHE A 1 105 ? 7.287 -4.337 -22.910 1.00 62.19 105 PHE A N 1
ATOM 764 C CA . PHE A 1 105 ? 8.649 -4.056 -23.371 1.00 62.19 105 PHE A CA 1
ATOM 765 C C . PHE A 1 105 ? 9.329 -5.298 -23.949 1.00 62.19 105 PHE A C 1
ATOM 767 O O . PHE A 1 105 ? 10.002 -5.200 -24.973 1.00 62.19 105 PHE A O 1
ATOM 774 N N . ASP A 1 106 ? 9.116 -6.464 -23.345 1.00 72.50 106 ASP A N 1
ATOM 775 C CA . ASP A 1 106 ? 9.713 -7.725 -23.784 1.00 72.50 106 ASP A CA 1
ATOM 776 C C . ASP A 1 106 ? 9.158 -8.179 -25.145 1.00 72.50 106 ASP A C 1
ATOM 778 O O . ASP A 1 106 ? 9.893 -8.629 -26.032 1.00 72.50 106 ASP A O 1
ATOM 782 N N . VAL A 1 107 ? 7.854 -7.981 -25.363 1.00 75.25 107 VAL A N 1
ATOM 783 C CA . VAL A 1 107 ? 7.211 -8.187 -26.668 1.00 75.25 107 VAL A CA 1
ATOM 784 C C . VAL A 1 107 ? 7.755 -7.197 -27.699 1.00 75.25 107 VAL A C 1
ATOM 786 O O . VAL A 1 107 ? 8.126 -7.612 -28.797 1.00 75.25 107 VAL A O 1
ATOM 789 N N . ALA A 1 108 ? 7.877 -5.913 -27.353 1.00 72.19 108 ALA A N 1
ATOM 790 C CA . ALA A 1 108 ? 8.430 -4.900 -28.253 1.00 72.19 108 ALA A CA 1
ATOM 791 C C . ALA A 1 108 ? 9.892 -5.198 -28.642 1.00 72.19 108 ALA A C 1
ATOM 793 O O . ALA A 1 108 ? 10.257 -5.090 -29.814 1.00 72.19 108 ALA A O 1
ATOM 794 N N . ALA A 1 109 ? 10.714 -5.654 -27.693 1.00 75.12 109 ALA A N 1
ATOM 795 C CA . ALA A 1 109 ? 12.098 -6.052 -27.939 1.00 75.12 109 ALA A CA 1
ATOM 796 C C . ALA A 1 109 ? 12.192 -7.275 -28.869 1.00 75.12 109 ALA A C 1
ATOM 798 O O . ALA A 1 109 ? 13.020 -7.306 -29.784 1.00 75.12 109 ALA A O 1
ATOM 799 N N . LYS A 1 110 ? 11.306 -8.265 -28.695 1.00 80.69 110 LYS A N 1
ATOM 800 C CA . LYS A 1 110 ? 11.234 -9.444 -29.576 1.00 80.69 110 LYS A CA 1
ATOM 801 C C . LYS A 1 110 ? 10.805 -9.086 -30.996 1.00 80.69 110 LYS A C 1
ATOM 803 O O . LYS A 1 110 ? 11.364 -9.638 -31.943 1.00 80.69 110 LYS A O 1
ATOM 808 N N . VAL A 1 111 ? 9.855 -8.166 -31.157 1.00 82.75 111 VAL A N 1
ATOM 809 C CA . VAL A 1 111 ? 9.417 -7.690 -32.480 1.00 82.75 111 VAL A CA 1
ATOM 810 C C . VAL A 1 111 ? 10.558 -6.955 -33.188 1.00 82.75 111 VAL A C 1
ATOM 812 O O . VAL A 1 111 ? 10.895 -7.308 -34.316 1.00 82.75 111 VAL A O 1
ATOM 815 N N . ALA A 1 112 ? 11.239 -6.038 -32.497 1.00 79.25 112 ALA A N 1
ATOM 816 C CA . ALA A 1 112 ? 12.377 -5.306 -33.055 1.00 79.25 112 ALA A CA 1
ATOM 817 C C . ALA A 1 112 ? 13.534 -6.231 -33.475 1.00 79.25 112 ALA A C 1
ATOM 819 O O . ALA A 1 112 ? 14.194 -5.990 -34.487 1.00 79.25 112 ALA A O 1
ATOM 820 N N . LYS A 1 113 ? 13.776 -7.316 -32.727 1.00 82.25 113 LYS A N 1
ATOM 821 C CA . LYS A 1 113 ? 14.793 -8.311 -33.087 1.00 82.25 113 LYS A CA 1
ATOM 822 C C . LYS A 1 113 ? 14.418 -9.079 -34.359 1.00 82.25 113 LYS A C 1
ATOM 824 O O . LYS A 1 113 ? 15.256 -9.229 -35.243 1.00 82.25 113 LYS A O 1
ATOM 829 N N . ARG A 1 114 ? 13.155 -9.498 -34.493 1.00 83.12 114 ARG A N 1
ATOM 830 C CA . ARG A 1 114 ? 12.672 -10.210 -35.689 1.00 83.12 114 ARG A CA 1
ATOM 831 C C . ARG A 1 114 ? 12.707 -9.351 -36.948 1.00 83.12 114 ARG A C 1
ATOM 833 O O . ARG A 1 114 ? 13.014 -9.868 -38.016 1.00 83.12 114 ARG A O 1
ATOM 840 N N . GLU A 1 115 ? 12.441 -8.052 -36.834 1.00 80.81 115 GLU A N 1
ATOM 841 C CA . GLU A 1 115 ? 12.560 -7.136 -37.973 1.00 80.81 115 GLU A CA 1
ATOM 842 C C . GLU A 1 115 ? 14.005 -6.986 -38.456 1.00 80.81 115 GLU A C 1
ATOM 844 O O . GLU A 1 115 ? 14.245 -6.915 -39.660 1.00 80.81 115 GLU A O 1
ATOM 849 N N . ARG A 1 116 ? 14.980 -6.972 -37.539 1.00 79.94 116 ARG A N 1
ATOM 850 C CA . ARG A 1 116 ? 16.406 -6.941 -37.900 1.00 79.94 116 ARG A CA 1
ATOM 851 C C . ARG A 1 116 ? 16.835 -8.231 -38.589 1.00 79.94 116 ARG A C 1
ATOM 853 O O . ARG A 1 116 ? 17.466 -8.168 -39.637 1.00 79.94 116 ARG A O 1
ATOM 860 N N . GLU A 1 117 ? 16.412 -9.375 -38.059 1.00 83.19 117 GLU A N 1
ATOM 861 C CA . GLU A 1 117 ? 16.685 -10.684 -38.661 1.00 83.19 117 GLU A CA 1
ATOM 862 C C . GLU A 1 117 ? 16.025 -10.832 -40.044 1.00 83.19 117 GLU A C 1
ATOM 864 O O . GLU A 1 117 ? 16.617 -11.419 -40.948 1.00 83.19 117 GLU A O 1
ATOM 869 N N . ALA A 1 118 ? 14.823 -10.281 -40.246 1.00 80.75 118 ALA A N 1
ATOM 870 C CA . ALA A 1 118 ? 14.168 -10.258 -41.555 1.00 80.75 118 ALA A CA 1
ATOM 871 C C . ALA A 1 118 ? 14.941 -9.386 -42.557 1.00 80.75 118 ALA A C 1
ATOM 873 O O . ALA A 1 118 ? 15.245 -9.840 -43.657 1.00 80.75 118 ALA A O 1
ATOM 874 N N . ARG A 1 119 ? 15.358 -8.181 -42.147 1.00 78.81 119 ARG A N 1
ATOM 875 C CA . ARG A 1 119 ? 16.158 -7.278 -42.990 1.00 78.81 119 ARG A CA 1
ATOM 876 C C . ARG A 1 119 ? 17.526 -7.856 -43.346 1.00 78.81 119 ARG A C 1
ATOM 878 O O . ARG A 1 119 ? 17.974 -7.687 -44.475 1.00 78.81 119 ARG A O 1
ATOM 885 N N . GLU A 1 120 ? 18.182 -8.554 -42.421 1.00 81.12 120 GLU A N 1
ATOM 886 C CA . GLU A 1 120 ? 19.442 -9.252 -42.704 1.00 81.12 120 GLU A CA 1
ATOM 887 C C . GLU A 1 120 ? 19.250 -10.411 -43.681 1.00 81.12 120 GLU A C 1
ATOM 889 O O . GLU A 1 120 ? 20.060 -10.588 -44.591 1.00 81.12 120 GLU A O 1
ATOM 894 N N . ARG A 1 121 ? 18.160 -11.176 -43.550 1.00 76.50 121 ARG A N 1
ATOM 895 C CA . ARG A 1 121 ? 17.822 -12.242 -44.504 1.00 76.50 121 ARG A CA 1
ATOM 896 C C . ARG A 1 121 ? 17.547 -11.684 -45.896 1.00 76.50 121 ARG A C 1
ATOM 898 O O . ARG A 1 121 ? 18.009 -12.268 -46.874 1.00 76.50 121 ARG A O 1
ATOM 905 N N . ASP A 1 122 ? 16.858 -10.554 -45.989 1.00 80.00 122 ASP A N 1
ATOM 906 C CA . ASP A 1 122 ? 16.579 -9.888 -47.261 1.00 80.00 122 ASP A CA 1
ATOM 907 C C . ASP A 1 122 ? 17.859 -9.313 -47.890 1.00 80.00 122 ASP A C 1
ATOM 909 O O . ASP A 1 122 ? 18.088 -9.474 -49.091 1.00 80.00 122 ASP A O 1
ATOM 913 N N . ALA A 1 123 ? 18.755 -8.740 -47.082 1.00 78.94 123 ALA A N 1
ATOM 914 C CA . ALA A 1 123 ? 20.064 -8.269 -47.533 1.00 78.94 123 ALA A CA 1
ATOM 915 C C . ALA A 1 123 ? 20.969 -9.420 -48.014 1.00 78.94 123 ALA A C 1
ATOM 917 O O . ALA A 1 123 ? 21.623 -9.302 -49.052 1.00 78.94 123 ALA A O 1
ATOM 918 N N . ALA A 1 124 ? 20.966 -10.561 -47.318 1.00 76.88 124 ALA A N 1
ATOM 919 C CA . ALA A 1 124 ? 21.707 -11.756 -47.723 1.00 76.88 124 ALA A CA 1
ATOM 920 C C . ALA A 1 124 ? 21.149 -12.376 -49.019 1.00 76.88 124 ALA A C 1
ATOM 922 O O . ALA A 1 124 ? 21.913 -12.796 -49.888 1.00 76.88 124 ALA A O 1
ATOM 923 N N . ARG A 1 125 ? 19.819 -12.382 -49.188 1.00 72.75 125 ARG A N 1
ATOM 924 C CA . ARG A 1 125 ? 19.133 -12.826 -50.416 1.00 72.75 125 ARG A CA 1
ATOM 925 C C . ARG A 1 125 ? 19.437 -11.938 -51.619 1.00 72.75 125 ARG A C 1
ATOM 927 O O . ARG A 1 125 ? 19.483 -12.446 -52.736 1.00 72.75 125 ARG A O 1
ATOM 934 N N . LEU A 1 126 ? 19.596 -10.634 -51.403 1.00 73.56 126 LEU A N 1
ATOM 935 C CA . LEU A 1 126 ? 19.970 -9.688 -52.451 1.00 73.56 126 LEU A CA 1
ATOM 936 C C . LEU A 1 126 ? 21.427 -9.883 -52.858 1.00 73.56 126 LEU A C 1
ATOM 938 O O . LEU A 1 126 ? 21.692 -10.001 -54.046 1.00 73.56 126 LEU A O 1
ATOM 942 N N . LYS A 1 127 ? 22.343 -10.004 -51.890 1.00 66.81 127 LYS A N 1
ATOM 943 C CA . LYS A 1 127 ? 23.778 -10.186 -52.145 1.00 66.81 127 LYS A CA 1
ATOM 944 C C . LYS A 1 127 ? 24.088 -11.472 -52.922 1.00 66.81 127 LYS A C 1
ATOM 946 O O . LYS A 1 127 ? 24.831 -11.414 -53.889 1.00 66.81 127 LYS A O 1
ATOM 951 N N . GLY A 1 128 ? 23.447 -12.592 -52.581 1.00 63.41 128 GLY A N 1
ATOM 952 C CA . GLY A 1 128 ? 23.621 -13.866 -53.297 1.00 63.41 128 GLY A CA 1
ATOM 953 C C . GLY A 1 128 ? 22.945 -13.955 -54.674 1.00 63.41 128 GLY A C 1
ATOM 954 O O . GLY A 1 128 ? 23.002 -15.006 -55.296 1.00 63.41 128 GLY A O 1
ATOM 955 N N . ARG A 1 129 ? 22.255 -12.902 -55.137 1.00 60.41 129 ARG A N 1
ATOM 956 C CA . ARG A 1 129 ? 21.698 -12.819 -56.502 1.00 60.41 129 ARG A CA 1
ATOM 957 C C . ARG A 1 129 ? 22.598 -12.015 -57.452 1.00 60.41 129 ARG A C 1
ATOM 959 O O . ARG A 1 129 ? 22.327 -11.989 -58.647 1.00 60.41 129 ARG A O 1
ATOM 966 N N . VAL A 1 130 ? 23.594 -11.302 -56.920 1.00 58.47 130 VAL A N 1
ATOM 967 C CA . VAL A 1 130 ? 24.483 -10.417 -57.697 1.00 58.47 130 VAL A CA 1
ATOM 968 C C . VAL A 1 130 ? 25.863 -11.039 -57.947 1.00 58.47 130 VAL A C 1
ATOM 970 O O . VAL A 1 130 ? 26.618 -10.494 -58.746 1.00 58.47 130 VAL A O 1
ATOM 973 N N . GLU A 1 131 ? 26.173 -12.155 -57.280 1.00 48.56 131 GLU A N 1
ATOM 974 C CA . GLU A 1 131 ? 27.314 -13.043 -57.569 1.00 48.56 131 GLU A CA 1
ATOM 975 C C . GLU A 1 131 ? 26.876 -14.190 -58.486 1.00 48.56 131 GLU A C 1
ATOM 977 O O . GLU A 1 131 ? 27.676 -14.561 -59.373 1.00 48.56 131 GLU A O 1
#

Radius of gyration: 33.58 Å; chains: 1; bounding box: 100×55×79 Å

Foldseek 3Di:
DDDDDDDDDPPPCPPDPPPPPPCPPVVVVVVVVVVVVVVVVVLVVVLVVLLVCLQVVLLVVQVVVCVVVVVPSPSNVVSNVRSNVVSVVVSVVSVVVVVVVVVVVVVVVVVVVVVVVVVVVVVVVVVVVVD

pLDDT: mean 72.61, std 11.53, range [43.44, 88.19]

Secondary structure (DSSP, 8-state):
-PPPPPPP-----------------HHHHHHHHHHHHHHHHHHHHHHHHHHHHHHHHHHHHHHHHHHHHT--SHHHHHHHHHHHHHHHHHHHHHHHHHHHHHHHHHHHHHHHHHHHHHHHHHHHHHHTTT-